Protein AF-A0A9D1DPJ7-F1 (afdb_monomer_lite)

Sequence (81 aa):
MCHDFYIDSLQWKREFFYDLSGKTIAPFVTSGGSGFSNTISAIEELEPDAEVADGLSLGSSQASNPGDAVSEWLSSIGLAA

pLDDT: mean 79.96, std 19.16, range [30.56, 95.56]

Foldseek 3Di:
DPPPPPPPLPPVCPPDDDQQAAEEDAAEDEDQPPFCPCVQVSCCVNRVRYHYFDYHYHHPVCVVPVVVVVQVSCVVRVNHD

Organism: NCBI:txid2840830

InterPro domains:
  IPR008254 Flavodoxin/nitric oxide synthase [PF12682] (18-75)
  IPR029039 Flavoprotein-like superfamily [G3DSA:3.40.50.360] (8-80)

Radius of gyration: 14.25 Å; chains: 1; bounding box: 32×33×31 Å

Structure (mmCIF, N/CA/C/O backbone):
data_AF-A0A9D1DPJ7-F1
#
_entry.id   AF-A0A9D1DPJ7-F1
#
loop_
_atom_site.group_PDB
_atom_site.id
_atom_site.type_symbol
_atom_site.label_atom_id
_atom_site.label_alt_id
_atom_site.label_comp_id
_atom_site.label_asym_id
_atom_site.label_entity_id
_atom_site.label_seq_id
_atom_site.pdbx_PDB_ins_code
_atom_site.Cartn_x
_atom_site.Cartn_y
_atom_site.Cartn_z
_atom_site.occupancy
_atom_site.B_iso_or_equiv
_atom_site.auth_seq_id
_atom_site.auth_comp_id
_atom_site.auth_asym_id
_atom_site.auth_atom_id
_atom_site.pdbx_PDB_model_num
ATOM 1 N N . MET A 1 1 ? 17.865 18.549 -4.708 1.00 32.56 1 MET A N 1
ATOM 2 C CA . MET A 1 1 ? 16.965 18.813 -3.571 1.00 32.56 1 MET A CA 1
ATOM 3 C C . MET A 1 1 ? 15.660 18.105 -3.877 1.00 32.56 1 MET A C 1
ATOM 5 O O . MET A 1 1 ? 14.809 18.686 -4.537 1.00 32.56 1 MET A O 1
ATOM 9 N N . CYS A 1 2 ? 15.561 16.821 -3.526 1.00 32.31 2 CYS A N 1
ATOM 10 C CA . CYS A 1 2 ? 14.269 16.144 -3.525 1.00 32.31 2 CYS A CA 1
ATOM 11 C C . CYS A 1 2 ? 13.468 16.794 -2.402 1.00 32.31 2 CYS A C 1
ATOM 13 O O . CYS A 1 2 ? 13.912 16.807 -1.257 1.00 32.31 2 CYS A O 1
ATOM 15 N N . HIS A 1 3 ? 12.381 17.465 -2.762 1.00 30.56 3 HIS A N 1
ATOM 16 C CA . HIS A 1 3 ? 11.423 17.944 -1.786 1.00 30.56 3 HIS A CA 1
ATOM 17 C C . HIS A 1 3 ? 10.676 16.691 -1.344 1.00 30.56 3 HIS A C 1
ATOM 19 O O . HIS A 1 3 ? 9.751 16.252 -2.025 1.00 30.56 3 HIS A O 1
ATOM 25 N N . ASP A 1 4 ? 11.175 16.044 -0.293 1.00 37.22 4 ASP A N 1
ATOM 26 C CA . ASP A 1 4 ? 10.428 15.000 0.387 1.00 37.22 4 ASP A CA 1
ATOM 27 C C . ASP A 1 4 ? 9.112 15.653 0.806 1.00 37.22 4 ASP A C 1
ATOM 29 O O . ASP A 1 4 ? 9.086 16.550 1.651 1.00 37.22 4 ASP A O 1
ATOM 33 N N . PHE A 1 5 ? 8.026 15.282 0.127 1.00 36.53 5 PHE A N 1
ATOM 34 C CA . PHE A 1 5 ? 6.681 15.611 0.561 1.00 36.53 5 PHE A CA 1
ATOM 35 C C . PHE A 1 5 ? 6.487 14.893 1.893 1.00 36.53 5 PHE A C 1
ATOM 37 O O . PHE A 1 5 ? 6.055 13.745 1.948 1.00 36.53 5 PHE A O 1
ATOM 44 N N . TYR A 1 6 ? 6.862 15.573 2.974 1.00 39.69 6 TYR A N 1
ATOM 45 C CA . TYR A 1 6 ? 6.430 15.240 4.315 1.00 39.69 6 TYR A CA 1
ATOM 46 C C . TYR A 1 6 ? 4.934 15.529 4.340 1.00 39.69 6 TYR A C 1
ATOM 48 O O . TYR A 1 6 ? 4.491 16.645 4.618 1.00 39.69 6 TYR A O 1
ATOM 56 N N . ILE A 1 7 ? 4.154 14.538 3.912 1.00 46.03 7 ILE A N 1
ATOM 57 C CA . ILE A 1 7 ? 2.721 14.531 4.133 1.00 46.03 7 ILE A CA 1
ATOM 58 C C . ILE A 1 7 ? 2.555 14.372 5.637 1.00 46.03 7 ILE A C 1
ATOM 60 O O . ILE A 1 7 ? 2.592 13.272 6.180 1.00 46.03 7 ILE A O 1
ATOM 64 N N . ASP A 1 8 ? 2.465 15.519 6.300 1.00 44.22 8 ASP A N 1
ATOM 65 C CA . ASP A 1 8 ? 2.077 15.639 7.691 1.00 44.22 8 ASP A CA 1
ATOM 66 C C . ASP A 1 8 ? 0.733 14.913 7.837 1.00 44.22 8 ASP A C 1
ATOM 68 O O . ASP A 1 8 ? -0.273 15.298 7.225 1.00 44.22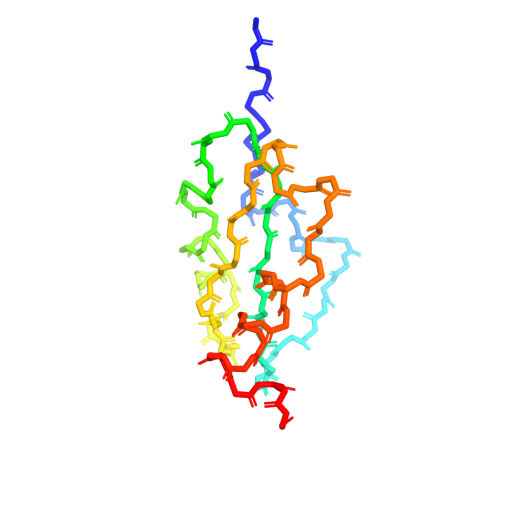 8 ASP A O 1
ATOM 72 N N . SER A 1 9 ? 0.739 13.813 8.590 1.00 51.19 9 SER A N 1
ATOM 73 C CA . SER A 1 9 ? -0.377 12.869 8.755 1.00 51.19 9 SER A CA 1
ATOM 74 C C . SER A 1 9 ? -1.666 13.545 9.248 1.00 51.19 9 SER A C 1
ATOM 76 O O . SER A 1 9 ? -2.762 12.999 9.134 1.00 51.19 9 SER A O 1
ATOM 78 N N . LEU A 1 10 ? -1.557 14.781 9.739 1.00 45.28 10 LEU A N 1
ATOM 79 C CA . LEU A 1 10 ? -2.645 15.588 10.278 1.00 45.28 10 LEU A CA 1
ATOM 80 C C . LEU A 1 10 ? -3.323 16.523 9.260 1.00 45.28 10 LEU A C 1
ATOM 82 O O . LEU A 1 10 ? -4.402 17.044 9.562 1.00 45.28 10 LEU A O 1
ATOM 86 N N . GLN A 1 11 ? -2.735 16.756 8.081 1.00 49.62 11 GLN A N 1
ATOM 87 C CA . GLN A 1 11 ? -3.315 17.644 7.055 1.00 49.62 11 GLN A CA 1
ATOM 88 C C . GLN A 1 11 ? -4.341 16.921 6.163 1.00 49.62 11 GLN A C 1
ATOM 90 O O . GLN A 1 11 ? -5.323 17.531 5.749 1.00 49.62 11 GLN A O 1
ATOM 95 N N . TRP A 1 12 ? -4.190 15.611 5.933 1.00 51.12 12 TRP A N 1
ATOM 96 C CA . TRP A 1 12 ? -5.125 14.827 5.106 1.00 51.12 12 TRP A CA 1
ATOM 97 C C . TRP A 1 12 ? -6.527 14.677 5.717 1.00 51.12 12 TRP A C 1
ATOM 99 O O . TRP A 1 12 ? -7.511 14.610 4.987 1.00 51.12 12 TRP A O 1
ATOM 109 N N . LYS A 1 13 ? -6.653 14.690 7.052 1.00 49.12 13 LYS A N 1
ATOM 110 C CA . LYS A 1 13 ? -7.941 14.466 7.737 1.00 49.12 13 LYS A CA 1
ATOM 111 C C . LYS A 1 13 ? -8.907 15.658 7.726 1.00 49.12 13 LYS A C 1
ATOM 113 O O . LYS A 1 13 ? -10.040 15.492 8.170 1.00 49.12 13 LYS A O 1
ATOM 118 N N . ARG A 1 14 ? -8.506 16.860 7.286 1.00 55.41 14 ARG A N 1
ATOM 119 C CA . ARG A 1 14 ? -9.286 18.082 7.585 1.00 55.41 14 ARG A CA 1
ATOM 120 C C . ARG A 1 14 ? -10.213 18.619 6.497 1.00 55.41 14 ARG A C 1
ATOM 122 O O . ARG A 1 14 ? -11.117 19.359 6.868 1.00 55.41 14 ARG A O 1
ATOM 129 N N . GLU A 1 15 ? -10.063 18.262 5.220 1.00 54.62 15 GLU A N 1
ATOM 130 C CA . GLU A 1 15 ? -10.944 18.822 4.169 1.00 54.62 15 GLU A CA 1
ATOM 131 C C . GLU A 1 15 ? -11.831 17.804 3.438 1.00 54.62 15 GLU A C 1
ATOM 133 O O . GLU A 1 15 ? -12.886 18.192 2.944 1.00 54.62 15 GLU A O 1
ATOM 138 N N . PHE A 1 16 ? -11.502 16.508 3.441 1.00 55.31 16 PHE A N 1
ATOM 139 C CA . PHE A 1 16 ? -12.336 15.466 2.826 1.00 55.31 16 PHE A CA 1
ATOM 140 C C . PHE A 1 16 ? -12.221 14.159 3.617 1.00 55.31 16 PHE A C 1
ATOM 142 O O . PHE A 1 16 ? -11.427 13.287 3.279 1.00 55.31 16 PHE A O 1
ATOM 149 N N . PHE A 1 17 ? -12.976 14.033 4.711 1.00 66.81 17 PHE A N 1
ATOM 150 C CA . PHE A 1 17 ? -12.989 12.793 5.487 1.00 66.81 17 PHE A CA 1
ATOM 151 C C . PHE A 1 17 ? -13.894 11.770 4.796 1.00 66.81 17 PHE A C 1
ATOM 153 O O . PHE A 1 17 ? -15.118 11.918 4.779 1.00 66.81 17 PHE A O 1
ATOM 160 N N . TYR A 1 18 ? -13.282 10.755 4.195 1.00 78.12 18 TYR A N 1
ATOM 161 C CA . TYR A 1 18 ? -13.985 9.584 3.689 1.00 78.12 18 TYR A CA 1
ATOM 162 C C . TYR A 1 18 ? -13.991 8.520 4.784 1.00 78.12 18 TYR A C 1
ATOM 164 O O . TYR A 1 18 ? -12.944 8.206 5.333 1.00 78.12 18 TYR A O 1
ATOM 172 N N . ASP A 1 19 ? -15.161 7.962 5.095 1.00 87.00 19 ASP A N 1
ATOM 173 C CA . ASP A 1 19 ? -15.259 6.823 6.007 1.00 87.00 19 ASP A CA 1
ATOM 174 C C . ASP A 1 19 ? -14.828 5.539 5.282 1.00 87.00 19 ASP A C 1
ATOM 176 O O . ASP A 1 19 ? -15.542 5.015 4.413 1.00 87.00 19 ASP A O 1
ATOM 180 N N . LEU A 1 20 ? -13.624 5.068 5.608 1.00 89.75 20 LEU A N 1
ATOM 181 C CA . LEU A 1 20 ? -13.039 3.837 5.077 1.00 89.75 20 LEU A CA 1
ATOM 182 C C . LEU A 1 20 ? -13.223 2.642 6.019 1.00 89.75 20 LEU A C 1
ATOM 184 O O . LEU A 1 20 ? -12.739 1.554 5.708 1.00 89.75 20 LEU A O 1
ATOM 188 N N . SER A 1 21 ? -13.970 2.804 7.114 1.00 92.56 21 SER A N 1
ATOM 189 C CA . SER A 1 21 ? -14.223 1.728 8.072 1.00 92.56 21 SER A CA 1
ATOM 190 C C . SER A 1 21 ? -14.828 0.502 7.380 1.00 92.56 21 SER A C 1
ATOM 192 O O . SER A 1 21 ? -15.780 0.603 6.594 1.00 92.56 21 SER A O 1
ATOM 194 N N . GLY A 1 22 ? -14.259 -0.671 7.652 1.00 93.69 22 GLY A N 1
ATOM 195 C CA . GLY A 1 22 ? -14.664 -1.944 7.055 1.00 93.69 22 GLY A CA 1
ATOM 196 C C . GLY A 1 22 ? -14.370 -2.075 5.557 1.00 93.69 22 GLY A C 1
ATOM 197 O O . GLY A 1 22 ? -14.908 -2.982 4.920 1.00 93.69 22 GLY A O 1
ATOM 198 N N . LYS A 1 23 ? -13.570 -1.175 4.968 1.00 94.25 23 LYS A N 1
ATOM 199 C CA . LYS A 1 23 ? -13.084 -1.300 3.586 1.00 94.25 23 LYS A CA 1
ATOM 200 C C . LYS A 1 23 ? -11.660 -1.837 3.559 1.00 94.25 23 LYS A C 1
ATOM 202 O O . LYS A 1 23 ? -10.897 -1.642 4.498 1.00 94.25 23 LYS A O 1
ATOM 207 N N . THR A 1 24 ? -11.299 -2.436 2.429 1.00 94.88 24 THR A N 1
ATOM 208 C CA . THR A 1 24 ? -9.916 -2.795 2.114 1.00 94.88 24 THR A CA 1
ATOM 209 C C . THR A 1 24 ? -9.252 -1.655 1.342 1.00 94.88 24 THR A C 1
ATOM 211 O O . THR A 1 24 ? -9.743 -1.22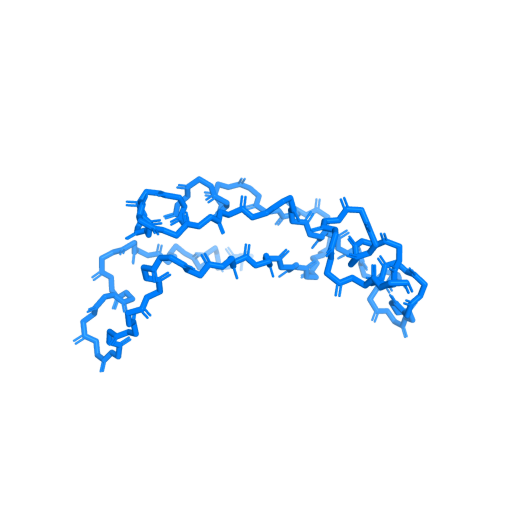9 0.292 1.00 94.88 24 THR A O 1
ATOM 214 N N . ILE A 1 25 ? -8.132 -1.158 1.855 1.00 93.56 25 ILE A N 1
ATOM 215 C CA . ILE A 1 25 ? -7.242 -0.198 1.211 1.00 93.56 25 ILE A CA 1
ATOM 216 C C . ILE A 1 25 ? -6.123 -0.998 0.542 1.00 93.56 25 ILE A C 1
ATOM 218 O O . ILE A 1 25 ? -5.354 -1.675 1.215 1.00 93.56 25 ILE A O 1
ATOM 222 N N . ALA A 1 26 ? -6.022 -0.909 -0.784 1.00 95.00 26 ALA A N 1
ATOM 223 C CA . ALA A 1 26 ? -4.983 -1.564 -1.579 1.00 95.00 26 ALA A CA 1
ATOM 224 C C . ALA A 1 26 ? -4.004 -0.504 -2.129 1.00 95.00 26 ALA A C 1
ATOM 226 O O . ALA A 1 26 ? -4.269 0.095 -3.178 1.00 95.00 26 ALA A O 1
ATOM 227 N N . PRO A 1 27 ? -2.908 -0.192 -1.414 1.00 93.69 27 PRO A N 1
ATOM 228 C CA . PRO A 1 27 ? -2.002 0.885 -1.794 1.00 93.69 27 PRO A CA 1
ATOM 229 C C . PRO A 1 27 ? -1.065 0.469 -2.938 1.00 93.69 27 PRO A C 1
ATOM 231 O O . PRO A 1 27 ? -0.548 -0.644 -2.975 1.00 93.69 27 PRO A O 1
ATOM 234 N N . PHE A 1 28 ? -0.780 1.391 -3.859 1.00 93.50 28 PHE A N 1
ATOM 235 C CA . PHE A 1 28 ? 0.243 1.212 -4.893 1.00 93.50 28 PHE A CA 1
ATOM 236 C C . PHE A 1 28 ? 1.081 2.486 -5.062 1.00 93.50 28 PHE A C 1
ATOM 238 O O . PHE A 1 28 ? 0.596 3.594 -4.831 1.00 93.50 28 PHE A O 1
ATOM 245 N N . VAL A 1 29 ? 2.344 2.342 -5.469 1.00 90.62 29 VAL A N 1
ATOM 246 C CA . VAL A 1 29 ? 3.257 3.469 -5.703 1.00 90.62 29 VAL A CA 1
ATOM 247 C C . VAL A 1 29 ? 4.147 3.222 -6.916 1.00 90.62 29 VAL A C 1
ATOM 249 O O . VAL A 1 29 ? 4.676 2.128 -7.109 1.00 90.62 29 VAL A O 1
ATOM 252 N N . THR A 1 30 ? 4.374 4.265 -7.713 1.00 89.38 30 THR A N 1
ATOM 253 C CA . THR A 1 30 ? 5.442 4.297 -8.720 1.00 89.38 30 THR A CA 1
ATOM 254 C C . THR A 1 30 ? 6.590 5.151 -8.196 1.00 89.38 30 THR A C 1
ATOM 256 O O . THR A 1 30 ? 6.368 6.307 -7.835 1.00 89.38 30 THR A O 1
ATOM 259 N N . SER A 1 31 ? 7.814 4.626 -8.159 1.00 80.88 31 SER A N 1
ATOM 260 C CA . SER A 1 31 ? 8.976 5.387 -7.681 1.00 80.88 31 SER A CA 1
ATOM 261 C C . SER A 1 31 ? 10.236 5.084 -8.491 1.00 80.88 31 SER A C 1
ATOM 263 O O . SER A 1 31 ? 10.343 4.052 -9.149 1.00 80.88 31 SER A O 1
ATOM 265 N N . GLY A 1 32 ? 11.237 5.960 -8.390 1.00 76.94 32 GLY A N 1
ATOM 266 C CA . GLY A 1 32 ? 12.582 5.687 -8.906 1.00 76.94 32 GLY A CA 1
ATOM 267 C C . GLY A 1 32 ? 13.375 4.654 -8.091 1.00 76.94 32 GLY A C 1
ATOM 268 O O . GLY A 1 32 ? 14.538 4.429 -8.410 1.00 76.94 32 GLY A O 1
ATOM 269 N N . GLY A 1 33 ? 12.785 4.058 -7.042 1.00 67.88 33 GLY A N 1
ATOM 270 C CA . GLY A 1 33 ? 13.416 3.020 -6.215 1.00 67.88 33 GLY A CA 1
ATOM 271 C C . GLY A 1 33 ? 13.171 3.114 -4.701 1.00 67.88 33 GLY A C 1
ATOM 272 O O . GLY A 1 33 ? 13.614 2.229 -3.982 1.00 67.88 33 GLY A O 1
ATOM 273 N N . SER A 1 34 ? 12.487 4.149 -4.193 1.00 75.06 34 SER A N 1
ATOM 274 C CA . SER A 1 34 ? 12.253 4.349 -2.746 1.00 75.06 34 SER A CA 1
ATOM 275 C C . SER A 1 34 ? 11.051 3.583 -2.178 1.00 75.06 34 SER A C 1
ATOM 277 O O . SER A 1 34 ? 10.910 3.474 -0.960 1.00 75.06 34 SER A O 1
ATOM 279 N 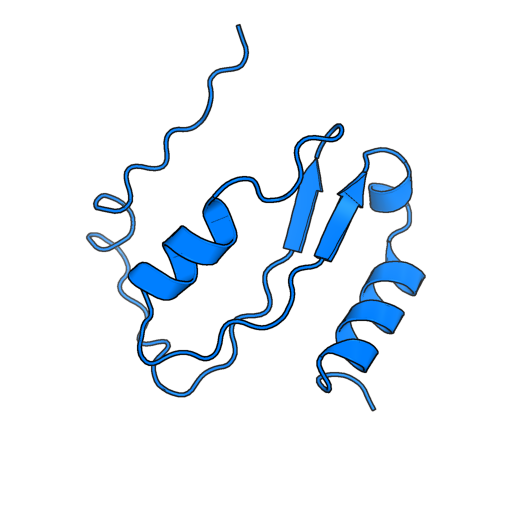N . GLY A 1 35 ? 10.173 3.068 -3.041 1.00 81.62 35 GLY A N 1
ATOM 280 C CA . GLY A 1 35 ? 8.987 2.314 -2.637 1.00 81.62 35 GLY A CA 1
ATOM 281 C C . GLY A 1 35 ? 8.063 3.090 -1.696 1.00 81.62 35 GLY A C 1
ATOM 282 O O . GLY A 1 35 ? 7.884 4.297 -1.857 1.00 81.62 35 GLY A O 1
ATOM 283 N N . PHE A 1 36 ? 7.470 2.386 -0.728 1.00 81.38 36 PHE A N 1
ATOM 284 C CA . PHE A 1 36 ? 6.505 2.955 0.219 1.00 81.38 36 PHE A CA 1
ATOM 285 C C . PHE A 1 36 ? 7.122 3.652 1.434 1.00 81.38 36 PHE A C 1
ATOM 287 O O . PHE A 1 36 ? 6.416 4.400 2.100 1.00 81.38 36 PHE A O 1
ATOM 294 N N . SER A 1 37 ? 8.401 3.428 1.758 1.00 84.12 37 SER A N 1
ATOM 295 C CA . SER A 1 37 ? 9.000 3.920 3.014 1.00 84.12 37 SER A CA 1
ATOM 296 C C . SER A 1 37 ? 8.062 3.689 4.223 1.00 84.12 37 SER A C 1
ATOM 298 O O . SER A 1 37 ? 7.695 2.545 4.467 1.00 84.12 37 SER A O 1
ATOM 300 N N . ASN A 1 38 ? 7.618 4.736 4.932 1.00 84.81 38 ASN A N 1
ATOM 301 C CA . ASN A 1 38 ? 6.691 4.630 6.073 1.00 84.81 38 ASN A CA 1
ATOM 302 C C . ASN A 1 38 ? 5.207 4.840 5.703 1.00 84.81 38 ASN A C 1
ATOM 304 O O . ASN A 1 38 ? 4.361 4.934 6.589 1.00 84.81 38 ASN A O 1
ATOM 308 N N . THR A 1 39 ? 4.865 4.956 4.418 1.00 88.25 39 THR A N 1
ATOM 309 C CA . THR A 1 39 ? 3.504 5.310 3.989 1.00 88.25 39 THR A CA 1
ATOM 310 C C . THR A 1 39 ? 2.470 4.251 4.364 1.00 88.25 39 THR A C 1
ATOM 312 O O . THR A 1 39 ? 1.375 4.625 4.761 1.00 88.25 39 THR A O 1
ATOM 315 N N . ILE A 1 40 ? 2.801 2.957 4.287 1.00 89.31 40 ILE A N 1
ATOM 316 C CA . ILE A 1 40 ? 1.865 1.883 4.665 1.00 89.31 40 ILE A CA 1
ATOM 317 C C . ILE A 1 40 ? 1.483 2.003 6.140 1.00 89.31 40 ILE A C 1
ATOM 319 O O . ILE A 1 40 ? 0.306 2.132 6.452 1.00 89.31 40 ILE A O 1
ATOM 323 N N . SER A 1 41 ? 2.476 2.091 7.028 1.00 88.44 41 SER A N 1
ATOM 324 C CA . SER A 1 41 ? 2.232 2.241 8.465 1.00 88.44 41 SER A CA 1
ATOM 325 C C . SER A 1 41 ? 1.484 3.528 8.802 1.00 88.44 41 SER A C 1
ATOM 327 O O . SER A 1 41 ? 0.617 3.528 9.666 1.00 88.44 41 SER A O 1
ATOM 329 N N . ALA A 1 42 ? 1.746 4.622 8.081 1.00 89.75 42 ALA A N 1
ATOM 330 C CA . ALA A 1 42 ? 0.978 5.851 8.257 1.00 89.75 42 ALA A CA 1
ATOM 331 C C . ALA A 1 42 ? -0.504 5.681 7.871 1.00 89.75 42 ALA A C 1
ATOM 333 O O . ALA A 1 42 ? -1.365 6.267 8.520 1.00 89.75 42 ALA A O 1
ATOM 334 N N . ILE A 1 43 ? -0.820 4.889 6.839 1.00 89.00 43 ILE A N 1
ATOM 335 C CA . ILE A 1 43 ? -2.210 4.579 6.464 1.00 89.00 43 ILE A CA 1
ATOM 336 C C . ILE A 1 43 ? -2.868 3.726 7.552 1.00 89.00 43 ILE A C 1
ATOM 338 O O . ILE A 1 43 ? -3.968 4.059 7.978 1.00 89.00 43 ILE A O 1
ATOM 342 N N . GLU A 1 44 ? -2.189 2.686 8.040 1.00 90.62 44 GLU A N 1
ATOM 343 C CA . GLU A 1 44 ? -2.683 1.828 9.131 1.00 90.62 44 GLU A CA 1
ATOM 344 C C . GLU A 1 44 ? -2.971 2.632 10.413 1.00 90.62 44 GLU A C 1
ATOM 346 O O . GLU A 1 44 ? -3.991 2.425 11.068 1.00 90.62 44 GLU A O 1
ATOM 351 N N . GLU A 1 45 ? -2.107 3.592 10.759 1.00 90.69 45 GLU A N 1
ATOM 352 C CA . GLU A 1 45 ? -2.306 4.487 11.909 1.00 90.69 45 GLU A CA 1
ATOM 353 C C . GLU A 1 45 ? -3.471 5.468 11.710 1.00 90.69 45 GLU A C 1
ATOM 355 O O . GLU A 1 45 ? -4.141 5.861 12.672 1.00 90.69 45 GLU A O 1
ATOM 360 N N . LEU A 1 46 ? -3.702 5.910 10.471 1.00 88.62 46 LEU A N 1
ATOM 361 C CA . LEU A 1 46 ? -4.751 6.874 10.154 1.00 88.62 46 LEU A CA 1
ATOM 362 C C . LEU A 1 46 ? -6.128 6.223 10.011 1.00 88.62 46 LEU A C 1
ATOM 364 O O . LEU A 1 46 ? -7.106 6.858 10.421 1.00 88.62 46 LEU A O 1
ATOM 368 N N . GLU A 1 47 ? -6.185 4.996 9.496 1.00 90.38 47 GLU A N 1
ATOM 369 C CA . GLU A 1 47 ? -7.399 4.240 9.172 1.00 90.38 47 GLU A CA 1
ATOM 370 C C . GLU A 1 47 ? -7.432 2.888 9.917 1.00 90.38 47 GLU A C 1
ATOM 372 O O . GLU A 1 47 ? -7.441 1.830 9.288 1.00 90.38 47 GLU A O 1
ATOM 377 N N . PRO A 1 48 ? -7.465 2.891 11.264 1.00 93.19 48 PRO A N 1
ATOM 378 C CA . PRO A 1 48 ? -7.355 1.669 12.070 1.00 93.19 48 PRO A CA 1
ATOM 379 C C . PRO A 1 48 ? -8.539 0.706 11.901 1.00 93.19 48 PRO A C 1
ATOM 381 O O . PRO A 1 48 ? -8.432 -0.471 12.238 1.00 93.19 48 PRO A O 1
ATOM 384 N N . ASP A 1 49 ? -9.672 1.21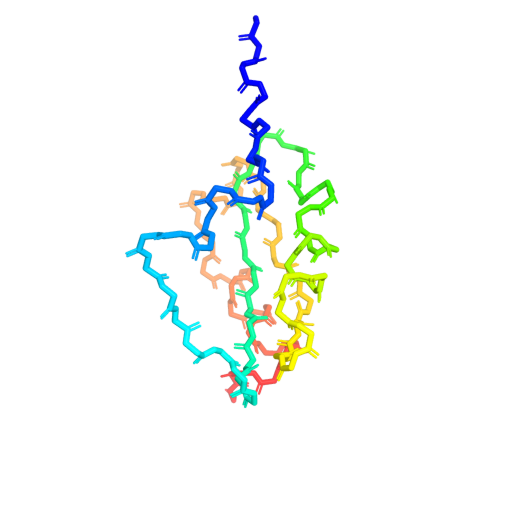0 11.408 1.00 94.25 49 ASP A N 1
ATOM 385 C CA . ASP A 1 49 ? -10.892 0.439 11.160 1.00 94.25 49 ASP A CA 1
ATOM 386 C C . ASP A 1 49 ? -10.993 -0.057 9.705 1.00 94.25 49 ASP A C 1
ATOM 388 O O . ASP A 1 49 ? -11.991 -0.680 9.328 1.00 94.25 49 ASP A O 1
ATOM 392 N N . ALA A 1 50 ? -9.986 0.221 8.873 1.00 93.88 50 ALA A N 1
ATOM 393 C CA . ALA A 1 50 ? -9.855 -0.307 7.523 1.00 93.88 50 ALA A CA 1
ATOM 394 C C . ALA A 1 50 ? -8.818 -1.440 7.487 1.00 93.88 50 ALA A C 1
ATOM 396 O O . ALA A 1 50 ? -7.874 -1.482 8.274 1.00 93.88 50 ALA A O 1
ATOM 397 N N . GLU A 1 51 ? -8.971 -2.359 6.541 1.00 95.25 51 GLU A N 1
ATOM 398 C CA . GLU A 1 51 ? -7.954 -3.370 6.259 1.00 95.25 51 GLU A CA 1
ATOM 399 C C . GLU A 1 51 ? -6.952 -2.800 5.254 1.00 95.25 51 GLU A C 1
ATOM 401 O O . GLU A 1 51 ? -7.343 -2.401 4.159 1.00 95.25 51 GLU A O 1
ATOM 406 N N . VAL A 1 52 ? -5.665 -2.766 5.591 1.00 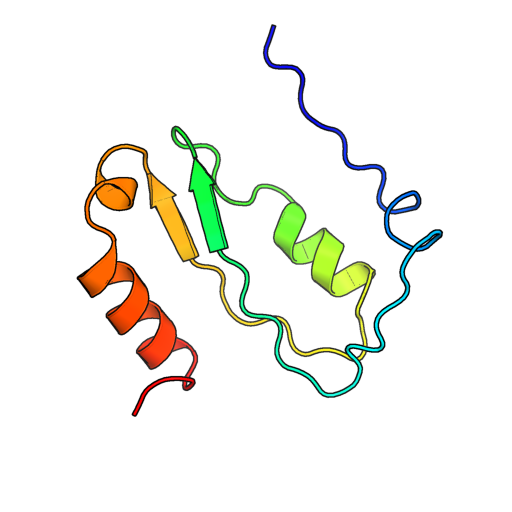94.12 52 VAL A N 1
ATOM 407 C CA . VAL A 1 52 ? -4.613 -2.347 4.655 1.00 94.12 52 VAL A CA 1
ATOM 408 C C . VAL A 1 52 ? -3.974 -3.596 4.055 1.00 94.12 52 VAL A C 1
ATOM 410 O O . VAL A 1 52 ? -3.329 -4.369 4.756 1.00 94.12 52 VAL A O 1
ATOM 413 N N . ALA A 1 53 ? -4.187 -3.814 2.758 1.00 94.56 53 ALA A N 1
ATOM 414 C CA . ALA A 1 53 ? -3.599 -4.935 2.034 1.00 94.56 53 ALA A CA 1
ATOM 415 C C . ALA A 1 53 ? -2.124 -4.670 1.692 1.00 94.56 53 ALA A C 1
ATOM 417 O O . ALA A 1 53 ? -1.673 -3.520 1.653 1.00 94.56 53 ALA A O 1
ATOM 418 N N . ASP A 1 54 ? -1.391 -5.737 1.362 1.00 92.62 54 ASP A N 1
ATOM 419 C CA . ASP A 1 54 ? -0.017 -5.628 0.870 1.00 92.62 54 ASP A CA 1
ATOM 420 C C . ASP A 1 54 ? 0.054 -4.684 -0.336 1.00 92.62 54 ASP A C 1
ATOM 422 O O . ASP A 1 54 ? -0.731 -4.790 -1.281 1.00 92.62 54 ASP A O 1
ATOM 426 N N . GLY A 1 55 ? 1.000 -3.745 -0.311 1.00 91.94 55 GLY A N 1
ATOM 427 C CA . GLY A 1 55 ? 1.105 -2.708 -1.331 1.00 91.94 55 GLY A CA 1
ATOM 428 C C . GLY A 1 55 ? 1.936 -3.106 -2.551 1.00 91.94 55 GLY A C 1
ATOM 429 O O . GLY A 1 55 ? 2.951 -3.793 -2.437 1.00 91.94 55 GLY A O 1
ATOM 430 N N . LEU A 1 56 ? 1.577 -2.581 -3.725 1.00 93.25 56 LEU A N 1
ATOM 431 C CA . LEU A 1 56 ? 2.359 -2.750 -4.955 1.00 93.25 56 LEU A CA 1
ATOM 432 C C . LEU A 1 56 ? 3.355 -1.604 -5.162 1.00 93.25 56 LEU A C 1
ATOM 434 O O . LEU A 1 56 ? 2.968 -0.444 -5.296 1.00 93.25 56 LEU A O 1
ATOM 438 N N . SER A 1 57 ? 4.645 -1.926 -5.268 1.00 92.38 57 SER A N 1
ATOM 439 C CA . SER A 1 57 ? 5.675 -0.956 -5.649 1.00 92.38 57 SER A CA 1
ATOM 440 C C . SER A 1 57 ? 6.194 -1.220 -7.058 1.00 92.38 57 SER A C 1
ATOM 442 O O . SER A 1 57 ? 6.693 -2.303 -7.354 1.00 92.38 57 SER A O 1
ATOM 444 N N . LEU A 1 58 ? 6.099 -0.211 -7.922 1.00 89.81 58 LEU A N 1
ATOM 445 C CA . LEU A 1 58 ? 6.566 -0.262 -9.303 1.00 89.81 58 LEU A CA 1
ATOM 446 C C . LEU A 1 58 ? 7.752 0.687 -9.494 1.00 89.81 58 LEU A C 1
ATOM 448 O O . LEU A 1 58 ? 7.656 1.892 -9.241 1.00 89.81 58 LEU A O 1
ATOM 452 N N . GLY A 1 59 ? 8.872 0.152 -9.979 1.00 86.25 59 GLY A N 1
ATOM 453 C CA . GLY A 1 59 ? 10.001 0.961 -10.436 1.00 86.25 59 GLY A CA 1
ATOM 454 C C . GLY A 1 59 ? 9.710 1.678 -11.762 1.00 86.25 59 GLY A C 1
ATOM 455 O O . GLY A 1 59 ? 8.795 1.298 -12.495 1.00 86.25 59 GLY A O 1
ATOM 456 N N . SER A 1 60 ? 10.531 2.669 -12.126 1.00 81.94 60 SER A N 1
ATOM 457 C CA . SER A 1 60 ? 10.378 3.453 -13.370 1.00 81.94 60 SER A CA 1
ATOM 458 C C . SER A 1 60 ? 10.226 2.609 -14.643 1.00 81.94 60 SER A C 1
ATOM 460 O O . SER A 1 60 ? 9.473 2.982 -15.538 1.00 81.94 60 SER A O 1
ATOM 462 N N . SER A 1 61 ? 10.924 1.473 -14.745 1.00 82.00 61 SER A N 1
ATOM 463 C CA . SER A 1 61 ? 10.808 0.565 -15.894 1.00 82.00 61 SER A CA 1
ATOM 464 C C . SER A 1 61 ? 9.474 -0.186 -15.907 1.00 82.00 61 SER A C 1
ATOM 466 O O . SER A 1 61 ? 8.834 -0.283 -16.951 1.00 82.00 61 SER A O 1
ATOM 468 N N . GLN A 1 62 ? 9.019 -0.667 -14.750 1.00 82.44 62 GLN A N 1
ATOM 469 C CA . GLN A 1 62 ? 7.784 -1.445 -14.607 1.00 82.44 62 GLN A CA 1
ATOM 470 C C . GLN A 1 62 ? 6.529 -0.575 -14.745 1.00 82.44 62 GLN A C 1
ATOM 472 O O . GLN A 1 62 ? 5.515 -1.034 -15.262 1.00 82.44 62 GLN A O 1
ATOM 477 N N . ALA A 1 63 ? 6.608 0.702 -14.365 1.00 86.12 63 ALA A N 1
ATOM 478 C CA . ALA A 1 63 ? 5.506 1.651 -14.511 1.00 86.12 63 ALA A CA 1
ATOM 479 C C . ALA A 1 63 ? 5.112 1.918 -15.979 1.00 86.12 63 ALA A C 1
ATOM 481 O O . ALA A 1 63 ? 3.995 2.353 -16.240 1.00 86.12 63 ALA A O 1
ATOM 482 N N . SER A 1 64 ? 6.008 1.655 -16.940 1.00 87.62 64 SER A N 1
ATOM 483 C CA . SER A 1 64 ? 5.732 1.859 -18.370 1.00 87.62 64 SER A CA 1
ATOM 484 C C . SER A 1 64 ? 4.786 0.816 -18.978 1.00 87.62 64 SER A C 1
ATOM 486 O O . SER A 1 64 ? 4.109 1.112 -19.961 1.00 87.62 64 SER A O 1
ATOM 488 N N . ASN A 1 65 ? 4.715 -0.382 -18.390 1.00 90.44 65 ASN A N 1
ATOM 489 C CA . ASN A 1 65 ? 3.785 -1.442 -18.777 1.00 90.44 65 ASN A CA 1
ATOM 490 C C . ASN A 1 65 ? 3.423 -2.304 -17.548 1.00 90.44 65 ASN A C 1
ATOM 492 O O . ASN A 1 65 ? 3.967 -3.396 -17.382 1.00 90.44 65 ASN A O 1
ATOM 496 N N . PRO A 1 66 ? 2.539 -1.818 -16.659 1.00 91.31 66 PRO A N 1
ATOM 497 C CA . PRO A 1 66 ? 2.330 -2.418 -15.342 1.00 91.31 66 PRO A CA 1
ATOM 498 C C . PRO A 1 66 ? 1.289 -3.548 -15.325 1.00 91.31 66 PRO A C 1
ATOM 500 O O . PRO A 1 66 ? 1.016 -4.083 -14.256 1.00 91.31 66 PRO A O 1
ATOM 503 N N . GLY A 1 67 ? 0.675 -3.884 -16.467 1.00 93.62 67 GLY A N 1
ATOM 504 C CA . GLY A 1 67 ? -0.521 -4.735 -16.535 1.00 93.62 67 GLY A CA 1
ATOM 505 C C . GLY A 1 67 ? -0.374 -6.081 -15.823 1.00 93.62 67 GLY A C 1
ATOM 506 O O . GLY A 1 67 ? -1.211 -6.417 -14.985 1.00 93.62 67 GLY A O 1
ATOM 507 N N . ASP A 1 68 ? 0.711 -6.805 -16.097 1.00 93.69 68 ASP A N 1
ATOM 508 C CA . ASP A 1 68 ? 0.970 -8.110 -15.476 1.00 93.69 68 ASP A CA 1
ATOM 509 C C . ASP A 1 68 ? 1.223 -7.961 -13.971 1.00 93.69 68 ASP A C 1
ATOM 511 O O . ASP A 1 68 ? 0.582 -8.630 -13.169 1.00 93.69 68 ASP A O 1
ATOM 515 N N . ALA A 1 69 ? 2.063 -6.998 -13.574 1.00 92.25 69 ALA A N 1
ATOM 516 C CA . ALA A 1 69 ? 2.385 -6.750 -12.168 1.00 92.25 69 ALA A CA 1
ATOM 517 C C . ALA A 1 69 ? 1.152 -6.348 -11.339 1.00 92.25 69 ALA A C 1
ATOM 519 O O . ALA A 1 69 ? 1.002 -6.780 -10.199 1.00 92.25 69 ALA A O 1
ATOM 520 N N . VAL A 1 70 ? 0.249 -5.543 -11.908 1.00 93.75 70 VAL A N 1
ATOM 521 C CA . VAL A 1 70 ? -1.020 -5.177 -11.261 1.00 93.75 70 VAL A CA 1
ATOM 522 C C . VAL A 1 70 ? -1.948 -6.385 -11.170 1.00 93.75 70 VAL A C 1
ATOM 524 O O . VAL A 1 70 ? -2.576 -6.582 -10.136 1.00 93.75 70 VAL A O 1
ATOM 527 N N . SER A 1 71 ? -2.025 -7.205 -12.217 1.00 94.75 71 SER A N 1
ATOM 528 C CA . SER A 1 71 ? -2.901 -8.384 -12.236 1.00 94.75 71 SER A CA 1
ATOM 529 C C . SER A 1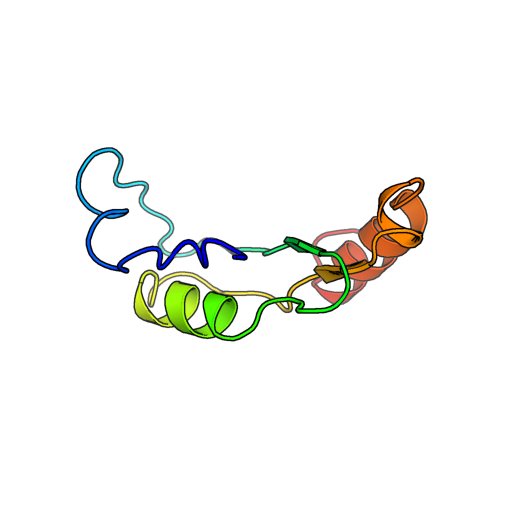 71 ? -2.450 -9.446 -11.228 1.00 94.75 71 SER A C 1
ATOM 531 O O . SER A 1 71 ? -3.271 -9.982 -10.479 1.00 94.75 71 SER A O 1
ATOM 533 N N . GLU A 1 72 ? -1.144 -9.712 -11.162 1.00 94.62 72 GLU A N 1
ATOM 534 C CA . GLU A 1 72 ? -0.538 -10.611 -10.174 1.00 94.62 72 GLU A CA 1
ATOM 535 C C . GLU A 1 72 ? -0.767 -10.104 -8.748 1.00 94.62 72 GLU A C 1
ATOM 537 O O . GLU A 1 72 ? -1.192 -10.869 -7.883 1.00 94.62 72 GLU A O 1
ATOM 542 N N . TRP A 1 73 ? -0.563 -8.806 -8.517 1.00 95.50 73 TRP A N 1
ATOM 543 C CA . TRP A 1 73 ? -0.798 -8.186 -7.217 1.00 95.50 73 TRP A CA 1
ATOM 544 C C . TRP A 1 73 ? -2.263 -8.264 -6.780 1.00 95.50 73 TRP A C 1
ATOM 546 O O . TRP A 1 73 ? -2.544 -8.708 -5.670 1.00 95.50 73 TRP A O 1
ATOM 556 N N . LEU A 1 74 ? -3.213 -7.901 -7.649 1.00 95.38 74 LEU A N 1
ATOM 557 C CA . LEU A 1 74 ? -4.644 -7.997 -7.337 1.00 95.38 74 LEU A CA 1
ATOM 558 C C . LEU A 1 74 ? -5.056 -9.434 -6.998 1.00 95.38 74 LEU A C 1
ATOM 560 O O . LEU A 1 74 ? -5.890 -9.641 -6.117 1.00 95.38 74 LEU A O 1
ATOM 564 N N . SER A 1 75 ? -4.449 -10.421 -7.660 1.00 95.56 75 SER A N 1
ATOM 565 C CA . SER A 1 75 ? -4.666 -11.838 -7.358 1.00 95.56 75 SER A CA 1
ATOM 566 C C . SER A 1 75 ? -4.076 -12.220 -5.997 1.00 95.56 75 SER A C 1
ATOM 568 O O . SER A 1 75 ? -4.723 -12.932 -5.230 1.00 95.56 75 SER A O 1
ATOM 570 N N . SER A 1 76 ? -2.880 -11.723 -5.647 1.00 94.62 76 SER A N 1
ATOM 571 C CA . SER A 1 76 ? -2.241 -12.032 -4.359 1.00 94.62 76 SER A CA 1
ATOM 572 C C . SER A 1 76 ? -2.986 -11.451 -3.159 1.00 94.62 76 SER A C 1
ATOM 574 O O . SER A 1 76 ? -2.980 -12.065 -2.097 1.00 94.62 76 SER A O 1
ATOM 576 N N . ILE A 1 77 ? -3.650 -10.302 -3.328 1.00 94.81 77 ILE A N 1
ATOM 577 C CA . ILE A 1 77 ? -4.491 -9.690 -2.284 1.00 94.81 77 ILE A CA 1
ATOM 578 C C . ILE A 1 77 ? -5.963 -10.136 -2.353 1.00 94.81 77 ILE A C 1
ATOM 580 O O . ILE A 1 77 ? -6.807 -9.592 -1.649 1.00 94.81 77 ILE A O 1
ATOM 584 N N . GLY A 1 78 ? -6.291 -11.117 -3.204 1.00 93.25 78 GLY A N 1
ATOM 585 C CA . GLY A 1 78 ? -7.630 -11.712 -3.282 1.00 93.25 78 GLY A CA 1
ATOM 586 C C . GLY A 1 78 ? -8.715 -10.803 -3.873 1.00 93.25 78 GLY A C 1
ATOM 587 O O . GLY A 1 78 ? -9.900 -11.048 -3.652 1.00 93.25 78 GLY A O 1
ATOM 588 N N . LEU A 1 79 ? -8.331 -9.758 -4.614 1.00 89.50 79 LEU A N 1
ATOM 589 C CA . LEU A 1 79 ? -9.254 -8.815 -5.258 1.00 89.50 79 LEU A CA 1
ATOM 590 C C . LEU A 1 79 ? -9.519 -9.130 -6.739 1.00 89.50 79 LEU A C 1
ATOM 592 O O . LEU A 1 79 ? -10.451 -8.574 -7.321 1.00 89.50 79 LEU A O 1
ATOM 596 N N . ALA A 1 80 ? -8.729 -10.017 -7.346 1.00 81.00 80 ALA A N 1
ATOM 597 C CA . ALA A 1 80 ? -8.975 -10.576 -8.673 1.00 81.00 80 ALA A CA 1
ATOM 598 C C . ALA A 1 80 ? -9.226 -12.091 -8.585 1.00 81.00 80 ALA A C 1
ATOM 600 O O . ALA A 1 80 ? -8.633 -12.772 -7.748 1.00 81.00 80 ALA A O 1
ATOM 601 N N . ALA A 1 81 ? -10.135 -12.580 -9.435 1.00 60.06 81 ALA A N 1
ATOM 602 C CA . ALA A 1 81 ? -10.545 -13.982 -9.545 1.00 60.06 81 ALA A CA 1
ATOM 603 C C . ALA A 1 81 ? -9.828 -14.702 -10.692 1.00 60.06 81 ALA A C 1
ATOM 605 O O . ALA A 1 81 ? -9.597 -14.044 -11.734 1.00 60.06 81 ALA A O 1
#

Secondary structure (DSSP, 8-state):
--------TTTTTTT-----TTPEE--EEEESS-TTTTHHHHHHHH-TTSEEPPPEEEETTGGGS-HHHHHHHHHHTT---